Protein AF-L0GVP3-F1 (afdb_monomer)

Solvent-accessible surface area (backbone atoms only — not comparable to full-atom values): 9070 Å² total; per-residue (Å²): 136,84,84,70,79,44,66,46,99,85,68,45,49,30,42,66,45,98,88,73,50,82,40,80,48,77,78,83,83,58,97,83,59,68,59,69,67,69,62,46,48,62,56,56,53,33,47,56,70,28,40,79,87,45,72,85,40,67,39,26,51,50,34,49,54,39,18,51,50,22,22,52,56,45,51,50,78,73,44,101,62,60,69,67,61,52,52,51,50,50,37,52,52,38,36,80,71,74,43,51,51,69,57,55,52,50,52,61,72,43,36,80,59,42,60,68,36,69,55,52,32,50,38,22,50,51,19,28,53,48,47,54,51,34,74,74,64,65,58,85,58,50,27,60,55,45,40,72,42,30,66,54,38,22,53,52,70,73,109

pLDDT: mean 75.61, std 15.95, range [37.56, 94.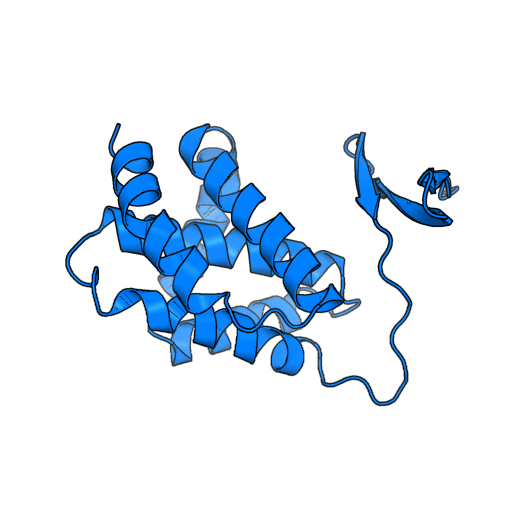56]

Foldseek 3Di:
DDFDWDADPVGFTWGQDPVGDTDGAADDDDPPDPDLLVVCLVLLVLLLLLCPVVVPQPQLVVLSLLLQLLLLVLSVVNDPDDPVVSLVSSLVSVVVSPCHSVNNVVCVVCVVVLCVQPLSVVSSVNSNVVNVVCVVPVDPCSNVVSNVCSVVSSVSVVD

Sequence (159 aa):
MTEIWQQSPDGRPLVIDPEGGYHAAFLPRTADAPRPLAAFEPFVTACLAALPEHQREPGARLGLELFLLGAARRFRHAEPLADEELLAGLADLFERHGIARGRLLDLLGELPALERAQATRQVLDEGAATVEEWLASHNQNLTVRVRERLPDWARDLEA

Mean predicted aligned error: 10.78 Å

Organism: NCBI:txid765912

Radius of gyration: 16.05 Å; Cα contacts (8 Å, |Δi|>4): 154; chains: 1; bounding box: 46×31×44 Å

Nearest PDB structures (foldseek):
  1t6q-assembly1_B-2  TM=3.317E-01  e=3.241E+00  Streptomyces coelicolor
  3g50-assembly1_B-2  TM=3.291E-01  e=4.918E+00  Streptomyces coelicolor
  7uni-assembly2_D  TM=3.003E-01  e=9.193E+00  synthetic construct

Secondary structure (DSSP, 8-state):
-----EEPTTS-EEEE-TTS-EEEPPPPPPTTSPPHHHHHHHHHHHHHTTGGGGTT-HHHHHHHHHHHHHHHHHHHHHS---HHHHHHHHHHHHHHTT--HHHHHHHHHHHHHHTTSHHHHHHHHHHHHHHHHHHHH--TTHHHHHHHHHHHHHHHHH-

Structure (mmCIF, N/CA/C/O backbone):
data_AF-L0GVP3-F1
#
_entry.id   AF-L0GVP3-F1
#
loop_
_atom_site.group_PDB
_atom_site.id
_atom_site.type_symbol
_atom_site.label_atom_id
_atom_site.label_alt_id
_atom_site.label_comp_id
_atom_site.label_asym_id
_atom_site.label_entity_id
_atom_site.label_seq_id
_atom_site.pdbx_PDB_ins_code
_atom_site.Cartn_x
_atom_site.Cartn_y
_atom_site.Cartn_z
_atom_site.occupancy
_atom_site.B_iso_or_equiv
_atom_site.auth_seq_id
_atom_site.auth_comp_id
_atom_site.auth_asym_id
_atom_site.auth_atom_id
_atom_site.pdbx_PDB_model_num
ATOM 1 N N . MET A 1 1 ? 29.384 14.586 -7.854 1.00 40.19 1 MET A N 1
ATOM 2 C CA . MET A 1 1 ? 28.846 13.730 -6.778 1.00 40.19 1 MET A CA 1
ATOM 3 C C . MET A 1 1 ? 29.225 12.309 -7.121 1.00 40.19 1 MET A C 1
ATOM 5 O O . MET A 1 1 ? 28.960 11.897 -8.239 1.00 40.19 1 MET A O 1
ATOM 9 N N . THR A 1 2 ? 29.952 11.637 -6.238 1.00 37.56 2 THR A N 1
ATOM 10 C CA . THR A 1 2 ? 30.570 10.335 -6.509 1.00 37.56 2 THR A CA 1
ATOM 11 C C . THR A 1 2 ? 29.654 9.256 -5.942 1.00 37.56 2 THR A C 1
ATOM 13 O O . THR A 1 2 ? 29.581 9.112 -4.726 1.00 37.56 2 THR A O 1
ATOM 16 N N . GLU A 1 3 ? 28.913 8.551 -6.795 1.00 42.31 3 GLU A N 1
ATOM 17 C CA . GLU A 1 3 ? 28.124 7.383 -6.385 1.00 42.31 3 GLU A CA 1
ATOM 18 C C . GLU A 1 3 ? 29.085 6.267 -5.951 1.00 42.31 3 GLU A C 1
ATOM 20 O O . GLU A 1 3 ? 29.937 5.825 -6.726 1.00 42.31 3 GLU A O 1
ATOM 25 N N . ILE A 1 4 ? 29.005 5.855 -4.684 1.00 46.09 4 ILE A N 1
ATOM 26 C CA . ILE A 1 4 ? 29.818 4.766 -4.139 1.00 46.09 4 ILE A CA 1
ATOM 27 C C . ILE A 1 4 ? 29.061 3.465 -4.395 1.00 46.09 4 ILE A C 1
ATOM 29 O O . ILE A 1 4 ? 28.119 3.130 -3.683 1.00 46.09 4 ILE A O 1
ATOM 33 N N . TRP A 1 5 ? 29.488 2.734 -5.418 1.00 48.88 5 TRP A N 1
ATOM 34 C CA . TRP A 1 5 ? 28.979 1.404 -5.731 1.00 48.88 5 TRP A CA 1
ATOM 35 C C . TRP A 1 5 ? 29.616 0.385 -4.778 1.00 48.88 5 TRP A C 1
ATOM 37 O O . TRP A 1 5 ? 30.815 0.121 -4.867 1.00 48.88 5 TRP A O 1
ATOM 47 N N . GLN A 1 6 ? 28.834 -0.190 -3.863 1.00 57.62 6 GLN A N 1
ATOM 48 C CA . GLN A 1 6 ? 29.236 -1.393 -3.125 1.00 57.62 6 GLN A CA 1
ATOM 49 C C . GLN A 1 6 ? 28.519 -2.610 -3.710 1.00 57.62 6 GLN A C 1
ATOM 51 O O . GLN A 1 6 ? 27.382 -2.505 -4.151 1.00 57.62 6 GLN A O 1
ATOM 56 N N . GLN A 1 7 ? 29.184 -3.762 -3.747 1.00 51.16 7 GLN A N 1
ATOM 57 C CA . GLN A 1 7 ? 28.549 -5.030 -4.107 1.00 51.16 7 GLN A CA 1
ATOM 58 C C . GLN A 1 7 ? 28.171 -5.780 -2.829 1.00 51.16 7 GLN A C 1
ATOM 60 O O . GLN A 1 7 ? 28.976 -5.867 -1.899 1.00 51.16 7 GLN A O 1
ATOM 65 N N . SER A 1 8 ? 26.957 -6.320 -2.777 1.00 51.94 8 SER A N 1
ATOM 66 C CA . SER A 1 8 ? 26.547 -7.263 -1.737 1.00 51.94 8 SER A CA 1
ATOM 67 C C . SER A 1 8 ? 27.329 -8.588 -1.858 1.00 51.94 8 SER A C 1
ATOM 69 O O . SER A 1 8 ? 27.909 -8.865 -2.912 1.00 51.94 8 SER A O 1
ATOM 71 N N . PRO A 1 9 ? 27.360 -9.446 -0.817 1.00 46.25 9 PRO A N 1
ATOM 72 C CA . PRO A 1 9 ? 28.080 -10.728 -0.855 1.00 46.25 9 PRO A C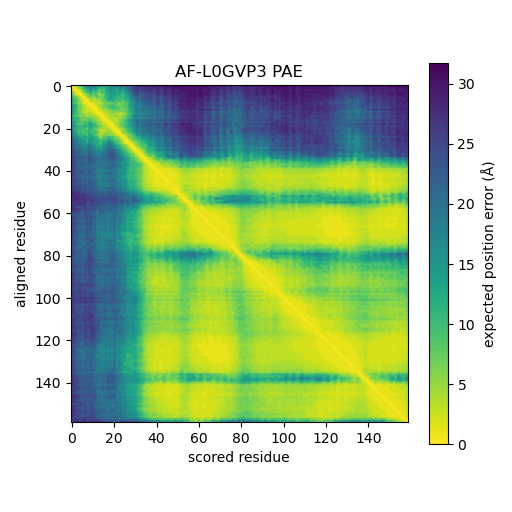A 1
ATOM 73 C C . PRO A 1 9 ? 27.637 -11.684 -1.978 1.00 46.25 9 PRO A C 1
ATOM 75 O O . PRO A 1 9 ? 28.402 -12.553 -2.384 1.00 46.25 9 PRO A O 1
ATOM 78 N N . ASP A 1 10 ? 26.416 -11.519 -2.489 1.00 49.00 10 ASP A N 1
ATOM 79 C CA . ASP A 1 10 ? 25.839 -12.238 -3.630 1.00 49.00 10 ASP A CA 1
ATOM 80 C C . ASP A 1 10 ? 26.063 -11.531 -4.985 1.00 49.00 10 ASP A C 1
ATOM 82 O O . ASP A 1 10 ? 25.527 -11.959 -6.006 1.00 49.00 10 ASP A O 1
ATOM 86 N N . GLY A 1 11 ? 26.877 -10.469 -5.022 1.00 49.94 11 GLY A N 1
ATOM 87 C CA . GLY A 1 11 ? 27.326 -9.799 -6.246 1.00 49.94 11 GLY A CA 1
ATOM 88 C C . GLY A 1 11 ? 26.353 -8.770 -6.825 1.00 49.94 11 GLY A C 1
ATOM 89 O O . GLY A 1 11 ? 26.571 -8.295 -7.941 1.00 49.94 11 GLY A O 1
ATOM 90 N N . ARG A 1 12 ? 25.289 -8.401 -6.102 1.00 52.94 12 ARG A N 1
ATOM 91 C CA . ARG A 1 12 ? 24.339 -7.377 -6.558 1.00 52.94 12 ARG A CA 1
ATOM 92 C C . ARG A 1 12 ? 24.895 -5.983 -6.264 1.00 52.94 12 ARG A C 1
ATOM 94 O O . ARG A 1 12 ? 25.474 -5.775 -5.196 1.00 52.94 12 ARG A O 1
ATOM 101 N N . PRO A 1 13 ? 24.742 -5.012 -7.179 1.00 53.28 13 PRO A N 1
ATOM 102 C CA . PRO A 1 13 ? 25.098 -3.639 -6.867 1.00 53.28 13 PRO A CA 1
ATOM 103 C C . PRO A 1 13 ? 24.176 -3.126 -5.752 1.00 53.28 13 PRO A C 1
AT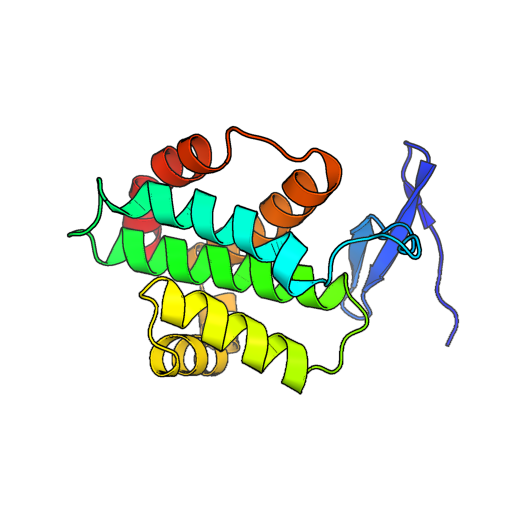OM 105 O O . PRO A 1 13 ? 22.994 -3.454 -5.732 1.00 53.28 13 PRO A O 1
ATOM 108 N N . LEU A 1 14 ? 24.714 -2.357 -4.812 1.00 55.62 14 LEU A N 1
ATOM 109 C CA . LEU A 1 14 ? 23.986 -1.665 -3.752 1.00 55.62 14 LEU A CA 1
ATOM 110 C C . LEU A 1 14 ? 24.025 -0.163 -4.040 1.00 55.62 14 LEU A C 1
ATOM 112 O O . LEU A 1 14 ? 25.089 0.391 -4.325 1.00 55.62 14 LEU A O 1
ATOM 116 N N . VAL A 1 15 ? 22.869 0.485 -3.939 1.00 56.75 15 VAL A N 1
ATOM 117 C CA . VAL A 1 15 ? 22.740 1.941 -3.914 1.00 56.75 15 VAL A CA 1
ATOM 118 C C . VAL A 1 15 ? 22.725 2.382 -2.459 1.00 56.75 15 VAL A C 1
ATOM 120 O O . VAL A 1 15 ? 21.976 1.841 -1.642 1.00 56.75 15 VAL A O 1
ATOM 123 N N . ILE A 1 16 ? 23.565 3.365 -2.154 1.00 55.81 16 ILE A N 1
ATOM 124 C CA . ILE A 1 16 ? 23.583 4.038 -0.859 1.00 55.81 16 ILE A CA 1
ATOM 125 C C . ILE A 1 16 ? 22.744 5.304 -1.008 1.00 55.81 16 ILE A C 1
ATOM 127 O O . ILE A 1 16 ? 23.093 6.190 -1.793 1.00 55.81 16 ILE A O 1
ATOM 131 N N . ASP A 1 17 ? 21.633 5.366 -0.282 1.00 51.59 17 ASP A N 1
ATOM 132 C CA . ASP A 1 17 ? 20.800 6.564 -0.215 1.00 51.59 17 ASP A CA 1
ATOM 133 C C . ASP A 1 17 ? 21.567 7.688 0.522 1.00 51.59 17 ASP A C 1
ATOM 135 O O . ASP A 1 17 ? 22.301 7.392 1.475 1.00 51.59 17 ASP A O 1
ATOM 139 N N . PRO A 1 18 ? 21.434 8.971 0.132 1.00 44.44 18 PRO A N 1
ATOM 140 C CA . PRO A 1 18 ? 21.936 10.103 0.917 1.00 44.44 18 PRO A CA 1
ATOM 141 C C . PRO A 1 18 ? 21.516 10.111 2.402 1.00 44.44 18 PRO A C 1
ATOM 143 O O . PRO A 1 18 ? 22.222 10.715 3.210 1.00 44.44 18 PRO A O 1
ATOM 146 N N . GLU A 1 19 ? 20.438 9.423 2.788 1.00 53.81 19 GLU A N 1
ATOM 147 C CA . GLU A 1 19 ? 20.002 9.254 4.185 1.00 53.81 19 GLU A CA 1
ATOM 148 C C . GLU A 1 19 ? 20.653 8.057 4.916 1.00 53.81 19 GLU A C 1
ATOM 150 O O . GLU A 1 19 ? 20.352 7.790 6.080 1.00 53.81 19 GLU A O 1
ATOM 155 N N . GLY A 1 20 ? 21.590 7.345 4.276 1.00 47.50 20 GLY A N 1
ATOM 156 C CA . GLY A 1 20 ? 22.371 6.261 4.889 1.00 47.50 20 GLY A CA 1
ATOM 157 C C . GLY A 1 20 ? 21.721 4.874 4.830 1.00 47.50 20 GLY A C 1
ATOM 158 O O . GLY A 1 20 ? 22.209 3.943 5.475 1.00 47.50 20 GLY A O 1
ATOM 159 N N . GLY A 1 21 ? 20.640 4.723 4.061 1.00 47.44 21 GLY A N 1
ATOM 160 C CA . GLY A 1 21 ? 20.026 3.431 3.749 1.00 47.44 21 GLY A CA 1
ATOM 161 C C . GLY A 1 21 ? 20.823 2.646 2.702 1.00 47.44 21 GLY A C 1
ATOM 162 O O . GLY A 1 21 ? 21.364 3.224 1.758 1.00 47.44 21 GLY A O 1
ATOM 163 N N . TYR A 1 22 ? 20.888 1.321 2.859 1.00 50.16 22 TYR A N 1
ATOM 164 C CA . TYR A 1 22 ? 21.477 0.406 1.875 1.00 50.16 22 TYR A CA 1
ATOM 165 C C . TYR A 1 22 ? 20.360 -0.320 1.134 1.00 50.16 22 TYR A C 1
ATOM 167 O O . TYR A 1 22 ? 19.549 -1.000 1.764 1.00 50.16 22 TYR A O 1
ATOM 175 N N . HIS A 1 23 ? 20.346 -0.236 -0.195 1.00 54.38 23 HIS A N 1
ATOM 176 C CA . HIS A 1 23 ? 19.337 -0.906 -1.012 1.00 54.38 23 HIS A CA 1
ATOM 177 C C . HIS A 1 23 ? 19.973 -1.634 -2.191 1.00 54.38 23 HIS A C 1
ATOM 179 O O . HIS A 1 23 ? 20.934 -1.143 -2.777 1.00 54.38 23 HIS A O 1
ATOM 185 N N . ALA A 1 24 ? 19.429 -2.790 -2.579 1.00 49.38 24 ALA A N 1
ATOM 186 C CA . ALA A 1 24 ? 19.826 -3.437 -3.827 1.00 49.38 24 ALA A CA 1
ATOM 187 C C . ALA A 1 24 ? 19.529 -2.501 -5.013 1.00 49.38 24 ALA A C 1
ATOM 189 O O . ALA A 1 24 ? 18.438 -1.940 -5.126 1.00 49.38 24 ALA A O 1
ATOM 190 N N . ALA A 1 25 ? 20.520 -2.308 -5.877 1.00 47.56 25 ALA A N 1
ATOM 191 C CA . ALA A 1 25 ? 20.406 -1.528 -7.094 1.00 47.56 25 ALA A CA 1
ATOM 192 C C . ALA A 1 25 ? 19.520 -2.268 -8.095 1.00 47.56 25 ALA A C 1
ATOM 194 O O . ALA A 1 25 ? 19.735 -3.449 -8.387 1.00 47.56 25 ALA A O 1
ATOM 195 N N . PHE A 1 26 ? 18.542 -1.555 -8.644 1.00 51.69 26 PHE A N 1
ATOM 196 C CA . PHE A 1 26 ? 17.740 -2.055 -9.749 1.00 51.69 26 PHE A CA 1
ATOM 197 C C . PHE A 1 26 ? 18.621 -2.242 -10.989 1.00 51.69 26 PHE A C 1
ATOM 199 O O . PHE A 1 26 ? 19.442 -1.386 -11.325 1.00 51.69 26 PHE A O 1
ATOM 206 N N . LEU A 1 27 ? 18.453 -3.373 -11.679 1.00 45.81 27 LEU A N 1
ATOM 207 C CA . LEU A 1 27 ? 19.057 -3.565 -12.995 1.00 45.81 27 LEU A CA 1
ATOM 208 C C . LEU A 1 27 ? 18.391 -2.604 -13.998 1.00 45.81 27 LEU A C 1
ATOM 210 O O . LEU A 1 27 ? 17.170 -2.443 -13.956 1.00 45.81 27 LEU A O 1
ATOM 214 N N . PRO A 1 28 ? 19.156 -1.975 -14.908 1.00 44.16 28 PRO A N 1
ATOM 215 C CA . PRO A 1 28 ? 18.599 -1.053 -15.892 1.00 44.1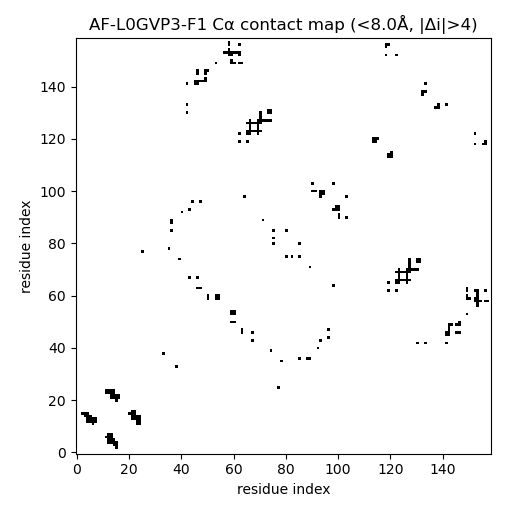6 28 PRO A CA 1
ATOM 216 C C . PRO A 1 28 ? 17.585 -1.751 -16.814 1.00 44.16 28 PRO A C 1
ATOM 218 O O . PRO A 1 28 ? 17.799 -2.884 -17.253 1.00 44.16 28 PRO A O 1
ATOM 221 N N . ARG A 1 29 ? 16.477 -1.056 -17.113 1.00 44.84 29 ARG A N 1
ATOM 222 C CA . ARG A 1 29 ? 15.362 -1.550 -17.941 1.00 44.84 29 ARG A CA 1
ATOM 223 C C . ARG A 1 29 ? 15.812 -1.930 -19.354 1.00 44.84 29 ARG A C 1
ATOM 225 O O . ARG A 1 29 ? 16.524 -1.178 -20.016 1.00 44.84 29 ARG A O 1
ATOM 232 N N . THR A 1 30 ? 15.329 -3.069 -19.846 1.00 44.06 30 THR A N 1
ATOM 233 C CA . THR A 1 30 ? 15.386 -3.420 -21.272 1.00 44.06 30 THR A CA 1
ATOM 234 C C . THR A 1 30 ? 14.295 -2.668 -22.041 1.00 44.06 30 THR A C 1
ATOM 236 O O . THR A 1 30 ? 13.248 -2.335 -21.487 1.00 44.06 30 THR A O 1
ATOM 239 N N . ALA A 1 31 ? 14.530 -2.387 -23.327 1.00 44.31 31 ALA A N 1
ATOM 240 C CA . ALA A 1 31 ? 13.651 -1.555 -24.159 1.00 44.31 31 ALA A CA 1
ATOM 241 C C . ALA A 1 31 ? 12.210 -2.095 -24.319 1.00 44.31 31 ALA A C 1
ATOM 243 O O . ALA A 1 31 ? 11.306 -1.321 -24.620 1.00 44.31 31 ALA A O 1
ATOM 244 N N . ASP A 1 32 ? 11.994 -3.391 -24.062 1.00 44.75 32 ASP A N 1
ATOM 245 C CA . ASP A 1 32 ? 10.690 -4.069 -24.146 1.00 44.75 32 ASP A CA 1
ATOM 246 C C . ASP A 1 32 ? 9.952 -4.176 -22.799 1.00 44.75 32 ASP A C 1
ATOM 248 O O . ASP A 1 32 ? 8.884 -4.785 -22.711 1.00 44.75 32 ASP A O 1
ATOM 252 N N . ALA A 1 33 ? 10.501 -3.611 -21.721 1.00 49.94 33 ALA A N 1
ATOM 253 C CA . ALA A 1 33 ? 9.869 -3.684 -20.412 1.00 49.94 33 ALA A CA 1
ATOM 254 C C . ALA A 1 33 ? 8.553 -2.873 -20.389 1.00 49.94 33 ALA A C 1
ATOM 256 O O . ALA A 1 33 ? 8.548 -1.711 -20.822 1.00 49.94 33 ALA A O 1
ATOM 257 N N . PRO A 1 34 ? 7.446 -3.434 -19.854 1.00 52.31 34 PRO A N 1
ATOM 258 C CA . PRO A 1 34 ? 6.153 -2.753 -19.773 1.00 52.31 34 PRO A CA 1
ATOM 259 C C . PRO A 1 34 ? 6.292 -1.376 -19.122 1.00 52.31 34 PRO A C 1
ATOM 261 O O . PRO A 1 34 ? 7.180 -1.165 -18.296 1.00 52.31 34 PRO A O 1
ATOM 264 N N . ARG A 1 35 ? 5.427 -0.418 -19.502 1.00 59.56 35 ARG A N 1
ATOM 265 C CA . ARG A 1 35 ? 5.411 0.913 -18.867 1.00 59.56 35 ARG A CA 1
ATOM 266 C C . ARG A 1 35 ? 5.383 0.742 -17.340 1.00 59.56 35 ARG A C 1
ATOM 268 O O . ARG A 1 35 ? 4.648 -0.129 -16.882 1.00 59.56 35 ARG A O 1
ATOM 275 N N . PRO A 1 36 ? 6.087 1.577 -16.559 1.00 65.12 36 PRO A N 1
ATOM 276 C CA . PRO A 1 36 ? 6.269 1.362 -15.118 1.00 65.12 36 PRO A CA 1
ATOM 277 C C . PRO A 1 36 ? 4.959 1.089 -14.379 1.00 65.12 36 PRO A C 1
ATOM 279 O O . PRO A 1 36 ? 4.792 0.077 -13.712 1.00 65.12 36 PRO A O 1
ATOM 282 N N . LEU A 1 37 ? 3.958 1.933 -14.611 1.00 67.00 37 LEU A N 1
ATOM 283 C CA . LEU A 1 37 ? 2.639 1.784 -13.999 1.00 67.00 37 LEU A CA 1
ATOM 284 C C . LEU A 1 37 ? 1.917 0.489 -14.399 1.00 67.00 37 LEU A C 1
ATOM 286 O O . LEU A 1 37 ? 1.239 -0.104 -13.568 1.00 67.00 37 LEU A O 1
ATOM 290 N N . ALA A 1 38 ? 2.096 0.020 -15.636 1.00 69.44 38 ALA A N 1
ATOM 291 C CA . ALA A 1 38 ? 1.533 -1.252 -16.088 1.00 69.44 38 ALA A CA 1
ATOM 292 C C . ALA A 1 38 ? 2.236 -2.455 -15.438 1.00 69.44 38 ALA A C 1
ATOM 294 O O . ALA A 1 38 ? 1.616 -3.498 -15.256 1.00 69.44 38 ALA A O 1
ATOM 295 N N . ALA A 1 39 ? 3.511 -2.311 -15.060 1.00 73.50 39 ALA A N 1
ATOM 296 C CA . ALA A 1 39 ? 4.204 -3.303 -14.248 1.00 73.50 39 ALA A CA 1
ATOM 297 C C . ALA A 1 39 ? 3.713 -3.284 -12.793 1.00 73.50 39 ALA A C 1
ATOM 299 O O . ALA A 1 39 ? 3.700 -4.322 -12.158 1.00 73.50 39 ALA A O 1
ATOM 300 N N . PHE A 1 40 ? 3.267 -2.147 -12.258 1.00 83.00 40 PHE A N 1
ATOM 301 C CA . PHE A 1 40 ? 2.805 -2.049 -10.869 1.00 83.00 40 PHE A CA 1
ATOM 302 C C . PHE A 1 40 ? 1.331 -2.454 -10.666 1.00 83.00 40 PHE A C 1
ATOM 304 O O . PHE A 1 40 ? 0.950 -2.944 -9.606 1.00 83.00 40 PHE A O 1
ATOM 311 N N . GLU A 1 41 ? 0.481 -2.303 -11.680 1.00 85.50 41 GLU A N 1
ATOM 312 C CA . GLU A 1 41 ? -0.956 -2.608 -11.599 1.00 85.50 41 GLU A CA 1
ATOM 313 C C . GLU A 1 41 ? -1.301 -4.048 -11.144 1.00 85.50 41 GLU A C 1
ATOM 315 O O . GLU A 1 41 ? -2.187 -4.195 -10.292 1.00 85.50 41 GLU A O 1
ATOM 320 N N . PRO A 1 42 ? -0.606 -5.115 -11.595 1.00 87.00 42 PRO A N 1
ATOM 321 C CA . PRO A 1 42 ? -0.843 -6.471 -11.096 1.00 87.00 42 PRO A CA 1
ATOM 322 C C . PRO A 1 42 ? -0.564 -6.626 -9.595 1.00 87.00 42 PRO A C 1
ATOM 324 O O . PRO A 1 42 ? -1.293 -7.347 -8.914 1.00 87.00 42 PRO A O 1
ATOM 327 N N . PHE A 1 43 ? 0.450 -5.927 -9.072 1.00 89.38 43 PHE A N 1
ATOM 328 C CA . PHE A 1 43 ? 0.764 -5.903 -7.642 1.00 89.38 43 PHE A CA 1
ATOM 329 C C . PHE A 1 43 ? -0.399 -5.299 -6.851 1.00 89.38 43 PHE A C 1
ATOM 331 O O . PHE A 1 43 ? -0.940 -5.936 -5.948 1.00 89.38 43 PHE A O 1
ATOM 338 N N . VAL A 1 44 ? -0.844 -4.104 -7.250 1.00 89.75 44 VAL A N 1
ATOM 339 C CA . VAL A 1 44 ? -1.956 -3.393 -6.601 1.00 89.75 44 V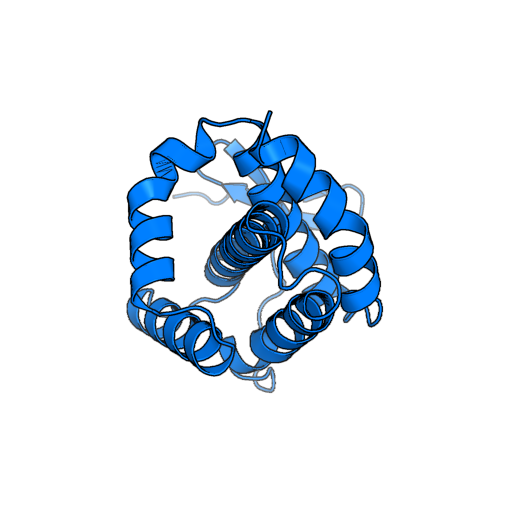AL A CA 1
ATOM 340 C C . VAL A 1 44 ? -3.230 -4.235 -6.634 1.00 89.75 44 VAL A C 1
ATOM 342 O O . VAL A 1 44 ? -3.867 -4.436 -5.600 1.00 89.75 44 VAL A O 1
ATOM 345 N N . THR A 1 45 ? -3.554 -4.811 -7.793 1.00 88.19 45 THR A N 1
ATOM 346 C CA . THR A 1 45 ? -4.719 -5.690 -7.969 1.00 88.19 45 THR A CA 1
ATOM 347 C C . THR A 1 45 ? -4.669 -6.894 -7.025 1.00 88.19 45 THR A C 1
ATOM 349 O O . THR A 1 45 ? -5.659 -7.195 -6.356 1.00 88.19 45 THR A O 1
ATOM 352 N N . ALA A 1 46 ? -3.520 -7.569 -6.929 1.00 88.94 46 ALA A N 1
ATOM 353 C CA . ALA A 1 46 ? -3.347 -8.727 -6.057 1.00 88.94 46 ALA A CA 1
ATOM 354 C C . ALA A 1 46 ? -3.484 -8.368 -4.568 1.00 88.94 46 ALA A C 1
ATOM 356 O O . ALA A 1 46 ? -4.113 -9.120 -3.819 1.00 88.94 46 ALA A O 1
ATOM 357 N N . CYS A 1 47 ? -2.946 -7.225 -4.143 1.00 90.50 47 CYS A N 1
ATOM 358 C CA . CYS A 1 47 ? -3.085 -6.719 -2.778 1.00 90.50 47 CYS A CA 1
ATOM 359 C C . CYS A 1 47 ? -4.547 -6.410 -2.429 1.00 90.50 47 CYS A C 1
ATOM 361 O O . CYS A 1 47 ? -5.036 -6.804 -1.375 1.00 90.50 47 CYS A O 1
ATOM 363 N N . LEU A 1 48 ? -5.283 -5.757 -3.326 1.00 88.31 48 LEU A N 1
ATOM 364 C CA . LEU A 1 48 ? -6.684 -5.390 -3.088 1.00 88.31 48 LEU A CA 1
ATOM 365 C C . LEU A 1 48 ? -7.633 -6.583 -3.114 1.00 88.31 48 LEU A C 1
ATOM 367 O O . LEU A 1 48 ? -8.648 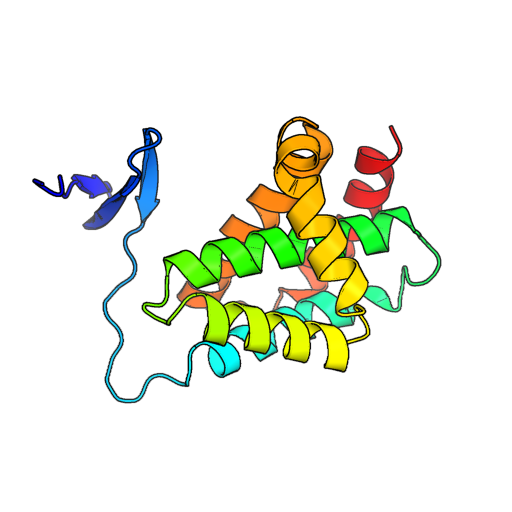-6.572 -2.420 1.00 88.31 48 LEU A O 1
ATOM 371 N N . ALA A 1 49 ? -7.290 -7.641 -3.850 1.00 87.69 49 ALA A N 1
ATOM 372 C CA . ALA A 1 49 ? -8.020 -8.904 -3.812 1.00 87.69 49 ALA A CA 1
ATOM 373 C C . ALA A 1 49 ? -7.997 -9.578 -2.422 1.00 87.69 49 ALA A C 1
ATOM 375 O O . ALA A 1 49 ? -8.773 -10.503 -2.183 1.00 87.69 49 ALA A O 1
ATOM 376 N N . ALA A 1 50 ? -7.145 -9.124 -1.494 1.00 85.44 50 ALA A N 1
ATOM 377 C CA . ALA A 1 50 ? -7.153 -9.568 -0.101 1.00 85.44 50 ALA A CA 1
ATOM 378 C C . ALA A 1 50 ? -8.254 -8.901 0.750 1.00 85.44 50 ALA A C 1
ATOM 380 O O . ALA A 1 50 ? -8.647 -9.447 1.778 1.00 85.44 50 ALA A O 1
ATOM 381 N N . LEU A 1 51 ? -8.770 -7.742 0.328 1.00 79.50 51 LEU A N 1
ATOM 382 C CA . LEU A 1 51 ? -9.660 -6.900 1.132 1.00 79.50 51 LEU A CA 1
ATOM 383 C C . LEU A 1 51 ? -11.105 -7.415 1.332 1.00 79.50 51 LEU A C 1
ATOM 385 O O . LEU A 1 51 ? -11.671 -7.109 2.380 1.00 79.50 51 LEU A O 1
ATOM 389 N N . PRO A 1 52 ? -11.750 -8.158 0.402 1.00 79.12 52 PRO A N 1
ATOM 390 C CA . PRO A 1 52 ? -13.159 -8.549 0.551 1.00 79.12 52 PRO A CA 1
ATOM 391 C C . PRO A 1 52 ? -13.496 -9.283 1.857 1.00 79.12 52 PRO A C 1
ATOM 393 O O . PRO A 1 52 ? -14.603 -9.134 2.368 1.00 79.12 52 PRO A O 1
ATOM 396 N N . GLU A 1 53 ? -12.549 -10.033 2.423 1.00 70.69 53 GLU A N 1
ATOM 397 C CA . GLU A 1 53 ? -12.735 -10.787 3.673 1.00 70.69 53 GLU A CA 1
ATOM 398 C C . GLU A 1 53 ? -12.678 -9.893 4.928 1.00 70.69 53 GLU A C 1
ATOM 400 O O . GLU A 1 53 ? -13.267 -10.237 5.948 1.00 70.69 53 GLU A O 1
ATOM 405 N N . HIS A 1 54 ? -12.075 -8.704 4.818 1.00 69.12 54 HIS A N 1
ATOM 406 C CA . HIS A 1 54 ? -11.879 -7.736 5.908 1.00 69.12 54 HIS A CA 1
ATOM 407 C C . HIS A 1 54 ? -12.504 -6.366 5.607 1.00 69.12 54 HIS A C 1
ATOM 409 O O . HIS A 1 54 ? -12.174 -5.360 6.230 1.00 69.12 54 HIS A O 1
ATOM 415 N N . GLN A 1 55 ? -13.439 -6.295 4.655 1.00 66.81 55 GLN A N 1
ATOM 416 C CA . GLN A 1 55 ? -13.972 -5.031 4.125 1.00 66.81 55 GLN A CA 1
ATOM 417 C C . GLN A 1 55 ? -14.611 -4.120 5.194 1.00 66.81 55 GLN A C 1
ATOM 419 O O . GLN A 1 55 ? -14.760 -2.917 4.979 1.00 66.81 55 GLN A O 1
ATOM 424 N N . ARG A 1 56 ? -15.016 -4.688 6.336 1.00 71.69 56 ARG A N 1
ATOM 425 C CA . ARG A 1 56 ? -15.660 -3.972 7.446 1.00 71.69 56 ARG A CA 1
ATOM 426 C C . ARG A 1 56 ? -14.694 -3.527 8.544 1.00 71.69 56 ARG A C 1
ATOM 428 O O . ARG A 1 56 ? -15.147 -2.863 9.468 1.00 71.69 56 ARG A O 1
ATOM 435 N N . GLU A 1 57 ? -13.415 -3.878 8.453 1.00 82.19 57 GLU A N 1
ATOM 436 C CA . GLU A 1 57 ? -12.391 -3.551 9.446 1.00 82.19 57 GLU A CA 1
ATOM 437 C C . GLU A 1 57 ? -11.621 -2.292 9.002 1.00 82.19 57 GLU A C 1
ATOM 439 O O . GLU A 1 57 ? -10.830 -2.353 8.054 1.00 82.19 57 GLU A O 1
ATOM 444 N N . PRO A 1 58 ? -11.839 -1.128 9.648 1.00 83.75 58 PRO A N 1
ATOM 445 C CA . PRO A 1 58 ? -11.180 0.118 9.258 1.00 83.75 58 PRO A CA 1
ATOM 446 C C . PRO A 1 58 ? -9.654 0.028 9.368 1.00 83.75 58 PRO A C 1
ATOM 448 O O . PRO A 1 58 ? -8.958 0.510 8.474 1.00 83.75 58 PRO A O 1
ATOM 451 N N . GLY A 1 59 ? -9.145 -0.638 10.412 1.00 87.06 59 GLY A N 1
ATOM 452 C CA . GLY A 1 59 ? -7.716 -0.883 10.609 1.00 87.06 59 GLY A CA 1
ATOM 453 C C . GLY A 1 59 ? -7.089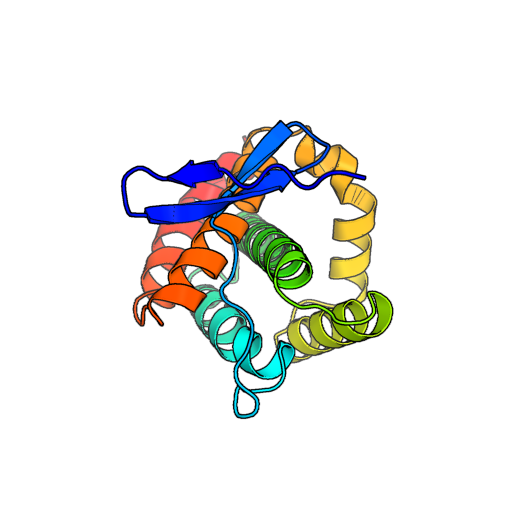 -1.715 9.487 1.00 87.06 59 GLY A C 1
ATOM 454 O O . GLY A 1 59 ? -6.026 -1.358 8.987 1.00 87.06 59 GLY A O 1
ATOM 455 N N . ALA A 1 60 ? -7.774 -2.759 9.004 1.00 88.25 60 ALA A N 1
ATOM 456 C CA . ALA A 1 60 ? -7.288 -3.583 7.893 1.00 88.25 60 ALA A CA 1
ATOM 457 C C . ALA A 1 60 ? -7.181 -2.769 6.594 1.00 88.25 60 ALA A C 1
ATOM 459 O O . ALA A 1 60 ? -6.199 -2.867 5.855 1.00 88.25 60 ALA A O 1
ATOM 460 N N . ARG A 1 61 ? -8.176 -1.912 6.331 1.00 88.31 61 ARG A N 1
ATOM 461 C CA . ARG A 1 61 ? -8.157 -1.015 5.172 1.00 88.31 61 ARG A CA 1
ATOM 462 C C . ARG A 1 61 ? -7.040 0.020 5.268 1.00 88.31 61 ARG A C 1
ATOM 464 O O . ARG A 1 61 ? -6.324 0.205 4.288 1.00 88.31 61 ARG A O 1
ATOM 471 N N . LEU A 1 62 ? -6.869 0.659 6.426 1.00 88.56 62 LEU A N 1
ATOM 472 C CA . LEU A 1 62 ? -5.767 1.594 6.657 1.00 88.56 62 LEU A CA 1
ATOM 473 C C . LEU A 1 62 ? -4.411 0.900 6.483 1.00 88.56 62 LEU A C 1
ATOM 475 O O . LEU A 1 62 ? -3.538 1.438 5.809 1.00 88.56 62 LEU A O 1
ATOM 479 N N . GLY A 1 63 ? -4.255 -0.308 7.029 1.00 92.44 63 GLY A N 1
ATOM 480 C CA . GLY A 1 63 ? -3.057 -1.125 6.856 1.00 92.44 63 GLY A CA 1
ATOM 481 C C . GLY A 1 63 ? -2.743 -1.377 5.384 1.00 92.44 63 GLY A C 1
ATOM 482 O O . GLY A 1 63 ? -1.621 -1.136 4.948 1.00 92.44 63 GLY A O 1
ATOM 483 N N . LEU A 1 64 ? -3.741 -1.761 4.581 1.00 91.56 64 LEU A N 1
ATOM 484 C CA . LEU A 1 64 ? -3.536 -1.941 3.144 1.00 91.56 64 LEU A CA 1
ATOM 485 C C . LEU A 1 64 ? -3.177 -0.631 2.425 1.00 91.56 64 LEU A C 1
ATOM 487 O O . LEU A 1 64 ? -2.306 -0.631 1.558 1.00 91.56 64 LEU A O 1
ATOM 491 N N . GLU A 1 65 ? -3.838 0.478 2.763 1.00 90.50 65 GLU A N 1
ATOM 492 C CA . GLU A 1 65 ? -3.554 1.799 2.185 1.00 90.50 65 GLU A CA 1
ATOM 493 C C . GLU A 1 65 ? -2.103 2.227 2.472 1.00 90.50 65 GLU A C 1
ATOM 495 O O . GLU A 1 65 ? -1.396 2.658 1.560 1.00 90.50 65 GLU A O 1
ATOM 500 N N . LEU A 1 66 ? -1.631 2.038 3.708 1.00 92.06 66 LEU A N 1
ATOM 501 C CA . LEU A 1 66 ? -0.244 2.293 4.104 1.00 92.06 66 LEU A CA 1
ATOM 502 C C . LEU A 1 66 ? 0.725 1.348 3.387 1.00 92.06 66 LEU A C 1
ATOM 504 O O . LEU A 1 66 ? 1.720 1.797 2.825 1.00 92.06 66 LEU A O 1
ATOM 508 N N . PHE A 1 67 ? 0.418 0.056 3.327 1.00 94.00 67 PHE A N 1
ATOM 509 C CA . PHE A 1 67 ? 1.242 -0.930 2.631 1.00 94.00 67 PHE A CA 1
ATOM 510 C C . PHE A 1 67 ? 1.427 -0.561 1.150 1.00 94.00 67 PHE A C 1
ATOM 512 O O . PHE A 1 67 ? 2.546 -0.518 0.633 1.00 94.00 67 PHE A O 1
ATOM 519 N N . LEU A 1 68 ? 0.332 -0.225 0.464 1.00 91.62 68 LEU A N 1
ATOM 520 C CA . LEU A 1 68 ? 0.354 0.201 -0.934 1.00 91.62 68 LEU A CA 1
ATOM 521 C C . LEU A 1 68 ? 1.086 1.534 -1.122 1.00 91.62 68 LEU A C 1
ATOM 523 O O . LEU A 1 68 ? 1.774 1.704 -2.128 1.00 91.62 68 LEU A O 1
ATOM 527 N N . LEU A 1 69 ? 0.992 2.460 -0.164 1.00 89.12 69 LEU A N 1
ATOM 528 C CA . LEU A 1 69 ? 1.747 3.714 -0.180 1.00 89.12 69 LEU A CA 1
ATOM 529 C C . LEU A 1 69 ? 3.259 3.472 -0.061 1.00 89.12 69 LEU A C 1
ATOM 531 O O . LEU A 1 69 ? 4.035 4.066 -0.812 1.00 89.12 69 LEU A O 1
ATOM 535 N N . GLY A 1 70 ? 3.681 2.578 0.834 1.00 90.12 70 GLY A N 1
ATOM 536 C CA . GLY A 1 70 ? 5.078 2.158 0.964 1.00 90.12 70 GLY A CA 1
ATOM 537 C C . GLY A 1 70 ? 5.611 1.528 -0.324 1.00 90.12 70 GLY A C 1
ATOM 538 O O . GLY A 1 70 ? 6.647 1.946 -0.848 1.00 90.12 70 GLY A O 1
ATOM 539 N N . ALA A 1 71 ? 4.843 0.600 -0.903 1.00 90.75 71 ALA A N 1
ATOM 540 C CA . ALA A 1 71 ? 5.152 -0.020 -2.189 1.00 90.75 71 ALA A CA 1
ATOM 541 C C . ALA A 1 71 ? 5.270 1.015 -3.320 1.00 90.75 71 ALA A C 1
ATOM 543 O O . ALA A 1 71 ? 6.249 1.023 -4.063 1.00 90.75 71 ALA A O 1
ATOM 544 N N . ALA A 1 72 ? 4.311 1.934 -3.427 1.00 86.69 72 ALA A N 1
ATOM 545 C CA . ALA A 1 72 ? 4.285 2.965 -4.457 1.00 86.69 72 ALA A CA 1
ATOM 546 C C . ALA A 1 72 ? 5.480 3.929 -4.359 1.00 86.69 72 ALA A C 1
ATOM 548 O O . ALA A 1 72 ? 6.101 4.263 -5.372 1.00 86.69 72 ALA A O 1
ATOM 549 N N . ARG A 1 73 ? 5.854 4.338 -3.139 1.00 84.00 73 ARG A N 1
ATOM 550 C CA . ARG A 1 73 ? 7.057 5.151 -2.904 1.00 84.00 73 ARG A CA 1
ATOM 551 C C . ARG A 1 73 ? 8.307 4.415 -3.346 1.00 84.00 73 ARG A C 1
ATOM 553 O O . ARG A 1 73 ? 9.151 5.008 -4.014 1.00 84.00 73 ARG A O 1
ATOM 560 N N . ARG A 1 74 ? 8.426 3.131 -3.008 1.00 85.31 74 ARG A N 1
ATOM 561 C CA . ARG A 1 74 ? 9.603 2.358 -3.398 1.00 85.31 74 ARG A CA 1
ATOM 562 C C . ARG A 1 74 ? 9.671 2.136 -4.905 1.00 85.31 74 ARG A C 1
ATOM 564 O O . ARG A 1 74 ? 10.738 2.301 -5.489 1.00 85.31 74 ARG A O 1
ATOM 571 N N . PHE A 1 75 ? 8.528 1.868 -5.529 1.00 81.81 75 PHE A N 1
ATOM 572 C CA . PHE A 1 75 ? 8.386 1.755 -6.976 1.00 81.81 75 PHE A CA 1
ATOM 573 C C . PHE A 1 75 ? 8.827 3.035 -7.703 1.00 81.81 75 PHE A C 1
ATOM 575 O O . PHE A 1 75 ? 9.541 2.962 -8.699 1.00 81.81 75 PHE A O 1
ATOM 582 N N . ARG A 1 76 ? 8.501 4.218 -7.161 1.00 75.94 76 ARG A N 1
ATOM 583 C CA . ARG A 1 76 ? 8.986 5.506 -7.688 1.00 75.94 76 ARG A CA 1
ATOM 584 C C . ARG A 1 76 ? 10.501 5.601 -7.735 1.00 75.94 76 ARG A C 1
ATOM 586 O O . ARG A 1 76 ? 11.047 6.059 -8.726 1.00 75.94 76 ARG A O 1
ATOM 593 N N . HIS A 1 77 ? 11.182 5.179 -6.676 1.00 72.25 77 HIS A N 1
ATOM 594 C CA . HIS A 1 77 ? 12.644 5.232 -6.639 1.00 72.25 77 HIS A CA 1
ATOM 595 C C . HIS A 1 77 ? 13.300 4.252 -7.624 1.00 72.25 77 HIS A C 1
ATOM 597 O O . HIS A 1 77 ? 14.470 4.423 -7.956 1.00 72.25 77 HIS A O 1
ATOM 603 N N . ALA A 1 78 ? 12.565 3.238 -8.086 1.00 67.12 78 ALA A N 1
ATOM 604 C CA . ALA A 1 78 ? 13.048 2.248 -9.040 1.00 67.12 78 ALA A CA 1
ATOM 605 C C . ALA A 1 78 ? 12.926 2.695 -10.508 1.00 67.12 78 ALA A C 1
ATOM 607 O O . ALA A 1 78 ? 13.643 2.178 -11.362 1.00 67.12 78 ALA A O 1
ATOM 608 N N . GLU A 1 79 ? 12.027 3.635 -10.816 1.00 66.50 79 GLU A N 1
ATOM 609 C CA . GLU A 1 79 ? 11.653 3.978 -12.191 1.00 66.50 79 GLU A CA 1
ATOM 610 C C . GLU A 1 79 ? 11.925 5.461 -12.490 1.00 66.50 79 GLU A C 1
ATOM 612 O O . GLU A 1 79 ? 11.397 6.331 -11.799 1.00 66.50 79 GLU A O 1
ATOM 617 N N . PRO A 1 80 ? 12.708 5.789 -13.536 1.00 62.62 80 PRO A N 1
ATOM 618 C CA . PRO A 1 80 ? 13.082 7.161 -13.875 1.00 62.62 80 PRO A CA 1
ATOM 619 C C . PRO A 1 80 ? 11.943 7.879 -14.622 1.00 62.62 80 PRO A C 1
ATOM 621 O O . PRO A 1 80 ? 12.071 8.240 -15.792 1.00 62.62 80 PRO A O 1
ATOM 624 N N . LEU A 1 81 ? 10.797 8.038 -13.964 1.00 62.34 81 LEU A N 1
ATOM 625 C CA . LEU A 1 81 ? 9.664 8.832 -14.442 1.00 62.34 81 LEU A CA 1
ATOM 626 C C . LEU A 1 81 ? 9.670 10.222 -13.804 1.00 62.34 81 LEU A C 1
ATOM 628 O O . LEU A 1 81 ? 10.197 10.414 -12.711 1.00 62.34 81 LEU A O 1
ATOM 632 N N . ALA A 1 82 ? 9.040 11.189 -14.477 1.00 65.06 82 ALA A N 1
ATOM 633 C CA . ALA A 1 82 ? 8.741 12.471 -13.854 1.00 65.06 82 ALA A CA 1
ATOM 634 C C . ALA A 1 82 ? 7.781 12.256 -12.670 1.00 65.06 82 ALA A C 1
ATOM 636 O O . ALA A 1 82 ? 6.776 11.551 -12.803 1.00 65.06 82 ALA A O 1
ATOM 637 N N . ASP A 1 83 ? 8.080 12.880 -11.527 1.00 66.25 83 ASP A N 1
ATOM 638 C CA . ASP A 1 83 ? 7.341 12.691 -10.270 1.00 66.25 83 ASP A CA 1
ATOM 639 C C . ASP A 1 83 ? 5.826 12.899 -10.428 1.00 66.25 83 ASP A C 1
ATOM 641 O O . ASP A 1 83 ? 5.028 12.141 -9.875 1.00 66.25 83 ASP A O 1
ATOM 645 N N . GLU A 1 84 ? 5.420 13.893 -11.221 1.00 69.12 84 GLU A N 1
ATOM 646 C CA . GLU A 1 84 ? 4.011 14.218 -11.461 1.00 69.12 84 GLU A CA 1
ATOM 647 C C . GLU A 1 84 ? 3.274 13.133 -12.259 1.00 69.12 84 GLU A C 1
ATOM 649 O O . GLU A 1 84 ? 2.130 12.809 -11.939 1.00 69.12 84 GLU A O 1
ATOM 654 N N . GLU A 1 85 ? 3.920 12.533 -13.263 1.00 70.38 85 GLU A N 1
ATOM 655 C CA . GLU A 1 85 ? 3.312 11.484 -14.093 1.00 70.38 85 GLU A CA 1
ATOM 656 C C . GLU A 1 85 ? 3.104 10.196 -13.300 1.00 70.38 85 GLU A C 1
ATOM 658 O O . GLU A 1 85 ? 2.065 9.541 -13.420 1.00 70.38 85 GLU A O 1
ATOM 663 N N . LEU A 1 86 ? 4.077 9.838 -12.460 1.00 69.56 86 LEU A N 1
ATOM 664 C CA . LEU A 1 86 ? 3.959 8.659 -11.619 1.00 69.56 86 LEU A CA 1
ATOM 665 C C . LEU A 1 86 ? 2.914 8.864 -10.519 1.00 69.56 86 LEU A C 1
ATOM 667 O O . LEU A 1 86 ? 2.092 7.977 -10.305 1.00 69.56 86 LEU A O 1
ATOM 671 N N . LEU A 1 87 ? 2.909 10.019 -9.845 1.00 72.00 87 LEU A N 1
ATOM 672 C CA . LEU A 1 87 ? 1.906 10.331 -8.824 1.00 72.00 87 LEU A CA 1
ATOM 673 C C . LEU A 1 87 ? 0.492 10.354 -9.407 1.00 72.00 87 LEU A C 1
ATOM 675 O O . LEU A 1 87 ? -0.413 9.776 -8.808 1.00 72.00 87 LEU A O 1
ATOM 679 N N . ALA A 1 88 ? 0.299 10.968 -10.578 1.00 76.75 88 ALA A N 1
ATOM 680 C CA . ALA A 1 88 ? -0.983 10.945 -11.276 1.00 76.75 88 ALA A CA 1
ATOM 681 C C . ALA A 1 88 ? -1.394 9.510 -11.634 1.00 76.75 88 ALA A C 1
ATOM 683 O O . ALA A 1 88 ? -2.519 9.108 -11.356 1.00 76.75 88 ALA A O 1
ATOM 684 N N . GLY A 1 89 ? -0.469 8.710 -12.166 1.00 78.50 89 GLY A N 1
ATOM 685 C CA . GLY A 1 89 ? -0.740 7.319 -12.515 1.00 78.50 89 GLY A CA 1
ATOM 686 C C . GLY A 1 89 ? -1.061 6.427 -11.314 1.00 78.50 89 GLY A C 1
ATOM 687 O O . GLY A 1 89 ? -1.947 5.581 -11.409 1.00 78.50 89 GLY A O 1
ATOM 688 N N . LEU A 1 90 ? -0.378 6.617 -10.183 1.00 75.69 90 LEU A N 1
ATOM 689 C CA . LEU A 1 90 ? -0.647 5.907 -8.930 1.00 75.69 90 LEU A CA 1
ATOM 690 C C . LEU A 1 90 ? -1.993 6.318 -8.334 1.00 75.69 90 LEU A C 1
ATOM 692 O O . LEU A 1 90 ? -2.748 5.455 -7.893 1.00 75.69 90 LEU A O 1
ATOM 696 N N . ALA A 1 91 ? -2.306 7.615 -8.354 1.00 80.31 91 ALA A N 1
ATOM 697 C CA . ALA A 1 91 ? -3.591 8.134 -7.903 1.00 80.31 91 ALA A CA 1
ATOM 698 C C . ALA A 1 91 ? -4.745 7.565 -8.734 1.00 80.31 91 ALA A C 1
ATOM 700 O O . ALA A 1 91 ? -5.699 7.043 -8.164 1.00 80.31 91 ALA A O 1
ATOM 701 N N . ASP A 1 92 ? -4.623 7.595 -10.062 1.00 83.56 92 ASP A N 1
ATOM 702 C CA . ASP A 1 92 ? -5.627 7.039 -10.967 1.00 83.56 92 ASP A CA 1
ATOM 703 C C . ASP A 1 92 ? -5.760 5.520 -10.784 1.00 83.56 92 ASP A C 1
ATOM 705 O O . ASP A 1 92 ? -6.869 4.988 -10.774 1.00 83.56 92 ASP A O 1
ATOM 709 N N . LEU A 1 93 ? -4.643 4.804 -10.614 1.00 82.31 93 LEU A N 1
ATOM 710 C CA . LEU A 1 93 ? -4.643 3.365 -10.349 1.00 82.31 93 LEU A CA 1
ATOM 711 C C . LEU A 1 93 ? -5.389 3.050 -9.047 1.00 82.31 93 LEU A C 1
ATOM 713 O O . LEU A 1 93 ? -6.295 2.223 -9.041 1.00 82.31 93 LEU A O 1
ATOM 717 N N . PHE A 1 94 ? -5.055 3.731 -7.956 1.00 81.19 94 PHE A N 1
ATOM 718 C CA . PHE A 1 94 ? -5.696 3.533 -6.655 1.00 81.19 94 PHE A CA 1
ATOM 719 C C . PHE A 1 94 ? -7.187 3.890 -6.696 1.00 81.19 94 PHE A C 1
ATOM 721 O O . PHE A 1 94 ? -8.007 3.160 -6.135 1.00 81.19 94 PHE A O 1
ATOM 728 N N . GLU A 1 95 ? -7.556 4.936 -7.437 1.00 84.75 95 GLU A N 1
ATOM 729 C CA . GLU A 1 95 ? -8.944 5.353 -7.630 1.00 84.75 95 GLU A CA 1
ATOM 730 C C . GLU A 1 95 ? -9.770 4.314 -8.395 1.00 84.75 95 GLU A C 1
ATOM 732 O O . GLU A 1 95 ? -10.851 3.941 -7.928 1.00 84.75 95 GLU A O 1
ATOM 737 N N . ARG A 1 96 ? -9.243 3.746 -9.495 1.00 83.06 96 ARG A N 1
ATOM 738 C CA . ARG A 1 96 ? -9.883 2.618 -10.216 1.00 83.06 96 ARG A CA 1
ATOM 739 C C . ARG A 1 96 ? -10.166 1.422 -9.311 1.00 83.06 96 ARG A C 1
ATOM 741 O O . ARG A 1 96 ? -11.060 0.622 -9.576 1.00 83.06 96 ARG A O 1
ATOM 748 N N . HIS A 1 97 ? -9.392 1.318 -8.247 1.00 77.38 97 HIS A N 1
ATOM 749 C CA . HIS A 1 97 ? -9.398 0.229 -7.301 1.00 77.38 97 HIS A CA 1
ATOM 750 C C . HIS A 1 97 ? -10.101 0.560 -5.969 1.00 77.38 97 HIS A C 1
ATOM 752 O O . HIS A 1 97 ? -10.087 -0.251 -5.042 1.00 77.38 97 HIS A O 1
ATOM 758 N N . GLY A 1 98 ? -10.771 1.714 -5.878 1.00 78.00 98 GLY A N 1
ATOM 759 C CA . GLY A 1 98 ? -11.640 2.071 -4.753 1.00 78.00 98 GLY A CA 1
ATOM 760 C C . GLY A 1 98 ? -10.956 2.802 -3.592 1.00 78.00 98 GLY A C 1
ATOM 761 O O . GLY A 1 98 ? -11.597 3.021 -2.557 1.00 78.00 98 GLY A O 1
ATOM 762 N N . ILE A 1 99 ? -9.693 3.208 -3.744 1.00 81.75 99 ILE A N 1
ATOM 763 C CA . ILE A 1 99 ? -9.013 4.147 -2.843 1.00 81.75 99 ILE A CA 1
ATOM 764 C C . ILE A 1 99 ? -9.158 5.544 -3.446 1.00 81.75 99 ILE A C 1
ATOM 766 O O . ILE A 1 99 ? -8.584 5.845 -4.487 1.00 81.75 99 ILE A O 1
ATOM 770 N N . ALA A 1 100 ? -9.943 6.407 -2.802 1.00 84.19 100 ALA A N 1
ATOM 771 C CA . ALA A 1 100 ? -10.207 7.743 -3.327 1.00 84.19 100 ALA A CA 1
ATOM 772 C C . ALA A 1 100 ? -8.911 8.554 -3.484 1.00 84.19 100 ALA A C 1
ATOM 774 O O . ALA A 1 100 ? -8.078 8.592 -2.579 1.00 84.19 100 ALA A O 1
ATOM 775 N N . ARG A 1 101 ? -8.778 9.292 -4.588 1.00 82.06 101 ARG A N 1
ATOM 776 C CA . ARG A 1 101 ? -7.619 10.162 -4.831 1.00 82.06 101 ARG A CA 1
ATOM 777 C C . ARG A 1 101 ? -7.355 11.147 -3.689 1.00 82.06 101 ARG A C 1
ATOM 779 O O . ARG A 1 101 ? -6.208 11.323 -3.294 1.00 82.06 101 ARG A O 1
ATOM 786 N N . GLY A 1 102 ? -8.411 11.745 -3.128 1.00 80.56 102 GLY A N 1
ATOM 787 C CA . GLY A 1 102 ? -8.301 12.626 -1.959 1.00 80.56 102 GLY A CA 1
ATOM 788 C C . GLY A 1 102 ? -7.659 11.928 -0.758 1.00 80.56 102 GLY A C 1
ATOM 789 O O . GLY A 1 102 ? -6.744 12.471 -0.158 1.00 80.56 102 GLY A O 1
ATOM 790 N N . ARG A 1 103 ? -8.028 10.665 -0.509 1.00 83.38 103 ARG A N 1
ATOM 791 C CA . ARG A 1 103 ? -7.468 9.853 0.577 1.00 83.38 103 ARG A CA 1
ATOM 792 C C . ARG A 1 103 ? -5.968 9.610 0.412 1.00 83.38 103 ARG A C 1
ATOM 794 O O . ARG A 1 103 ? -5.234 9.667 1.391 1.00 83.38 103 ARG A O 1
ATOM 801 N N . LEU A 1 104 ? -5.505 9.352 -0.811 1.00 81.06 104 LEU A N 1
ATOM 802 C CA . LEU A 1 104 ? -4.076 9.192 -1.089 1.00 81.06 104 LEU A CA 1
ATOM 803 C C . LEU A 1 104 ? -3.300 10.492 -0.831 1.00 81.06 104 LEU A C 1
ATOM 805 O O . LEU A 1 104 ? -2.214 10.452 -0.260 1.00 81.06 104 LEU A O 1
ATOM 809 N N . LEU A 1 105 ? -3.857 11.636 -1.237 1.00 81.12 105 LEU A N 1
ATOM 810 C CA . LEU A 1 105 ? -3.249 12.945 -0.984 1.00 81.12 105 LEU A CA 1
ATOM 811 C C . LEU A 1 105 ? -3.199 13.268 0.513 1.00 81.12 105 LEU A C 1
ATOM 813 O O . LEU A 1 105 ? -2.174 13.759 0.980 1.00 81.12 105 LEU A O 1
ATOM 817 N N . ASP A 1 106 ? -4.253 12.936 1.259 1.00 86.25 106 ASP A N 1
ATOM 818 C CA . ASP A 1 106 ? -4.284 13.087 2.715 1.00 86.25 106 ASP A CA 1
ATOM 819 C C . ASP A 1 106 ? -3.172 12.251 3.369 1.00 86.25 106 ASP A C 1
ATOM 821 O O . ASP A 1 106 ? -2.360 12.784 4.122 1.00 86.25 106 ASP A O 1
ATOM 825 N N . LEU A 1 107 ? -3.054 10.967 3.004 1.00 83.50 107 LEU A N 1
ATOM 826 C CA . LEU A 1 107 ? -1.999 10.080 3.513 1.00 83.50 107 LEU A CA 1
ATOM 827 C C . LEU A 1 107 ? -0.589 10.575 3.159 1.00 83.50 107 LEU A C 1
ATOM 829 O O . LEU A 1 107 ? 0.326 10.474 3.975 1.00 83.50 107 LEU A O 1
ATOM 833 N N . LEU A 1 108 ? -0.398 11.132 1.960 1.00 82.25 108 LEU A N 1
ATOM 834 C CA . LEU A 1 108 ? 0.869 11.749 1.557 1.00 82.25 108 LEU A CA 1
ATOM 835 C C . LEU A 1 108 ? 1.184 13.005 2.382 1.00 82.25 108 LEU A C 1
ATOM 837 O O . LEU A 1 108 ? 2.339 13.216 2.747 1.00 82.25 108 LEU A O 1
ATOM 841 N N . GLY A 1 109 ? 0.177 13.822 2.701 1.00 82.56 109 GLY A N 1
ATOM 842 C CA . GLY A 1 109 ? 0.328 14.991 3.571 1.00 82.56 109 GLY A CA 1
ATOM 843 C C . GLY A 1 109 ? 0.630 14.621 5.027 1.00 82.56 109 GLY A C 1
ATOM 844 O O . GLY A 1 109 ? 1.407 15.303 5.695 1.00 82.56 109 GLY A O 1
ATOM 845 N N . GLU A 1 110 ? 0.066 13.514 5.508 1.00 87.88 110 GLU A N 1
ATOM 846 C CA . GLU A 1 110 ? 0.282 12.980 6.857 1.00 87.88 110 GLU A CA 1
ATOM 847 C C . GLU A 1 110 ? 1.576 12.164 6.989 1.00 87.88 110 GLU A C 1
ATOM 849 O O . GLU A 1 110 ? 1.983 11.825 8.102 1.00 87.88 110 GLU A O 1
ATOM 854 N N . LEU A 1 111 ? 2.260 11.879 5.879 1.00 83.50 111 LEU A N 1
ATOM 855 C CA . LEU A 1 111 ? 3.390 10.955 5.821 1.00 83.50 111 LEU A CA 1
ATOM 856 C C . LEU A 1 111 ? 4.485 11.220 6.874 1.00 83.50 111 LEU A C 1
ATOM 858 O O . LEU A 1 111 ? 4.863 10.270 7.560 1.00 83.50 111 LEU A O 1
ATOM 862 N N . PRO A 1 112 ? 4.939 12.468 7.125 1.00 83.62 112 PRO A N 1
ATOM 863 C CA . PRO A 1 112 ? 5.946 12.719 8.159 1.00 83.62 112 PRO A CA 1
ATOM 864 C C . PRO A 1 112 ? 5.469 12.392 9.582 1.00 83.62 112 PRO A C 1
ATOM 866 O O . PRO A 1 112 ? 6.280 12.201 10.488 1.00 83.62 112 PRO A O 1
ATOM 869 N N . ALA A 1 113 ? 4.159 12.413 9.837 1.00 83.88 113 ALA A N 1
ATOM 870 C CA . ALA A 1 113 ? 3.580 11.981 11.107 1.00 83.88 113 ALA A CA 1
ATOM 871 C C . ALA A 1 113 ? 3.431 10.460 11.161 1.00 83.88 113 ALA A C 1
ATOM 873 O O . ALA A 1 113 ? 3.784 9.851 12.170 1.00 83.88 113 ALA A O 1
ATOM 874 N N . LEU A 1 114 ? 2.987 9.860 10.059 1.00 83.62 114 LEU A N 1
ATOM 875 C CA . LEU A 1 114 ? 2.841 8.418 9.893 1.00 83.62 114 LEU A CA 1
ATOM 876 C C . LEU A 1 114 ? 4.184 7.686 10.063 1.00 83.62 114 LEU A C 1
ATOM 878 O O . LEU A 1 114 ? 4.249 6.710 10.799 1.00 83.62 114 LEU A O 1
ATOM 882 N N . GLU A 1 115 ? 5.283 8.193 9.503 1.00 84.62 115 GLU A N 1
ATOM 883 C CA . GLU A 1 115 ? 6.624 7.594 9.645 1.00 84.62 115 GLU A CA 1
ATOM 884 C C . GLU A 1 115 ? 7.192 7.657 11.072 1.00 84.62 115 GLU A C 1
ATOM 886 O O . GLU A 1 115 ? 8.075 6.873 11.431 1.00 84.62 115 GLU A O 1
ATOM 891 N N . ARG A 1 116 ? 6.694 8.578 11.908 1.00 85.94 116 ARG A N 1
ATOM 892 C CA . ARG A 1 116 ? 7.082 8.667 13.325 1.00 85.94 116 ARG A CA 1
ATOM 893 C C . ARG A 1 116 ? 6.380 7.622 14.187 1.00 85.94 116 ARG A C 1
ATOM 895 O O . ARG A 1 116 ? 6.901 7.275 15.245 1.00 85.94 116 ARG A O 1
ATOM 902 N N . ALA A 1 117 ? 5.220 7.128 13.758 1.00 90.00 117 ALA A N 1
ATOM 903 C CA . ALA A 1 117 ? 4.515 6.054 14.439 1.00 90.00 117 ALA A CA 1
ATOM 904 C C . ALA A 1 117 ? 5.126 4.701 14.049 1.00 90.00 117 ALA A C 1
ATOM 906 O O . ALA A 1 117 ? 5.172 4.342 12.873 1.00 90.00 117 ALA A O 1
ATOM 907 N N . GLN A 1 118 ? 5.590 3.936 15.041 1.00 91.38 118 GLN A N 1
ATOM 908 C CA . GLN A 1 118 ? 6.311 2.684 14.799 1.00 91.38 118 GLN A CA 1
ATOM 909 C C . GLN A 1 118 ? 5.481 1.668 13.998 1.00 91.38 118 GLN A C 1
ATOM 911 O O . GLN A 1 118 ? 5.997 1.116 13.029 1.00 91.38 118 GLN A O 1
ATOM 916 N N . ALA A 1 119 ? 4.218 1.445 14.374 1.00 90.56 119 ALA A N 1
ATOM 917 C CA . ALA A 1 119 ? 3.336 0.497 13.689 1.00 90.56 119 ALA A CA 1
ATOM 918 C C . ALA A 1 119 ? 3.135 0.886 12.216 1.00 90.56 119 ALA A C 1
ATOM 920 O O . ALA A 1 119 ? 3.362 0.086 11.314 1.00 90.56 119 ALA A O 1
ATOM 921 N N . THR A 1 120 ? 2.823 2.154 11.956 1.00 91.94 120 THR A N 1
ATOM 922 C CA . THR A 1 120 ? 2.661 2.673 10.595 1.00 91.94 120 THR A CA 1
ATOM 923 C C . THR A 1 120 ? 3.929 2.537 9.759 1.00 91.94 120 THR A C 1
ATOM 925 O O . THR A 1 120 ? 3.868 2.095 8.612 1.00 91.94 120 THR A O 1
ATOM 928 N N . ARG A 1 121 ? 5.089 2.877 10.330 1.00 91.50 121 ARG A N 1
ATOM 929 C CA . ARG A 1 121 ? 6.377 2.723 9.651 1.00 91.50 121 ARG A CA 1
ATOM 930 C C . ARG A 1 121 ? 6.640 1.271 9.256 1.00 91.50 121 ARG A C 1
ATOM 932 O O . ARG A 1 121 ? 7.060 1.028 8.133 1.00 91.50 121 ARG A O 1
ATOM 939 N N . GLN A 1 122 ? 6.352 0.315 10.136 1.00 92.94 122 GLN A N 1
ATOM 940 C CA . GLN A 1 122 ? 6.526 -1.106 9.824 1.00 92.94 122 GLN A CA 1
ATOM 941 C C . GLN A 1 122 ? 5.669 -1.540 8.630 1.00 92.94 122 GLN A C 1
ATOM 943 O O . GLN A 1 122 ? 6.169 -2.243 7.758 1.00 92.94 122 GLN A O 1
ATOM 948 N N . VAL A 1 123 ? 4.417 -1.080 8.546 1.00 94.56 123 VAL A N 1
ATOM 949 C CA . VAL A 1 123 ? 3.532 -1.386 7.409 1.00 94.56 123 VAL A CA 1
ATOM 950 C C . VAL A 1 123 ? 4.041 -0.753 6.105 1.00 94.56 123 VAL A C 1
ATOM 952 O O . VAL A 1 123 ? 4.036 -1.407 5.060 1.00 94.56 123 VAL A O 1
ATOM 955 N N . LEU A 1 124 ? 4.522 0.497 6.157 1.00 90.25 124 LEU A N 1
ATOM 956 C CA . LEU A 1 124 ? 5.144 1.178 5.011 1.00 90.25 124 LEU A CA 1
ATOM 957 C C . LEU A 1 124 ? 6.382 0.413 4.508 1.00 90.25 124 LEU A C 1
ATOM 959 O O . LEU A 1 124 ? 6.510 0.160 3.307 1.00 90.25 124 LEU A O 1
ATOM 963 N N . ASP A 1 125 ? 7.268 0.021 5.424 1.00 90.06 125 ASP A N 1
ATOM 964 C CA . ASP A 1 125 ? 8.506 -0.701 5.118 1.00 90.06 125 ASP A CA 1
ATOM 965 C C . ASP A 1 125 ? 8.211 -2.109 4.563 1.00 90.06 125 ASP A C 1
ATOM 967 O O . ASP A 1 125 ? 8.856 -2.552 3.609 1.00 90.06 125 ASP A O 1
ATOM 971 N N . GLU A 1 126 ? 7.192 -2.799 5.090 1.00 93.12 126 GLU A N 1
ATOM 972 C CA . GLU A 1 126 ? 6.738 -4.106 4.593 1.00 93.12 126 GLU A CA 1
ATOM 973 C C . GLU A 1 126 ? 6.236 -4.011 3.142 1.00 93.12 126 GLU A C 1
ATOM 975 O O . GLU A 1 126 ? 6.584 -4.850 2.304 1.00 93.12 126 GLU A O 1
ATOM 980 N N . GLY A 1 127 ? 5.483 -2.957 2.813 1.00 91.94 127 GLY A N 1
ATOM 981 C CA . GLY A 1 127 ? 5.052 -2.665 1.445 1.00 91.94 127 GLY A CA 1
ATOM 982 C C . GLY A 1 127 ? 6.219 -2.406 0.496 1.00 91.94 127 GLY A C 1
ATOM 983 O O . GLY A 1 127 ? 6.279 -2.984 -0.594 1.00 91.94 127 GLY A O 1
ATOM 984 N N . ALA A 1 128 ? 7.177 -1.584 0.930 1.00 89.56 128 ALA A N 1
ATOM 985 C CA . ALA A 1 128 ? 8.383 -1.272 0.168 1.00 89.56 128 ALA A CA 1
ATOM 986 C C . ALA A 1 128 ? 9.223 -2.526 -0.130 1.00 89.56 128 ALA A C 1
ATOM 988 O O . ALA A 1 128 ? 9.615 -2.742 -1.275 1.00 89.56 128 ALA A O 1
ATOM 989 N N . ALA A 1 129 ? 9.451 -3.387 0.862 1.00 88.31 129 ALA A N 1
ATOM 990 C CA . ALA A 1 129 ? 10.192 -4.633 0.671 1.00 88.31 129 ALA A CA 1
ATOM 991 C C . ALA A 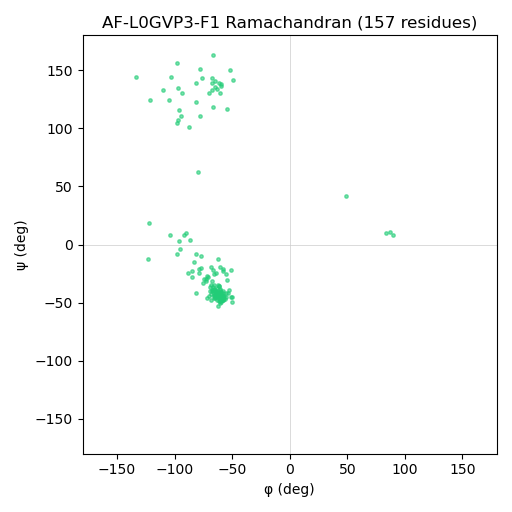1 129 ? 9.437 -5.625 -0.232 1.00 88.31 129 ALA A C 1
ATOM 993 O O . ALA A 1 129 ? 10.028 -6.292 -1.084 1.00 88.31 129 ALA A O 1
ATOM 994 N N . THR A 1 130 ? 8.113 -5.711 -0.083 1.00 90.19 130 THR A N 1
ATOM 995 C CA . THR A 1 130 ? 7.309 -6.681 -0.836 1.00 90.19 130 THR A CA 1
ATOM 996 C C . THR A 1 130 ? 7.237 -6.338 -2.322 1.00 90.19 130 THR A C 1
ATOM 998 O O . THR A 1 130 ? 7.271 -7.248 -3.151 1.00 90.19 130 THR A O 1
ATOM 1001 N N . VAL A 1 131 ? 7.176 -5.052 -2.696 1.00 87.44 131 VAL A N 1
ATOM 1002 C CA . VAL A 1 131 ? 7.209 -4.677 -4.120 1.00 87.44 131 VAL A CA 1
ATOM 1003 C C . VAL A 1 131 ? 8.559 -4.999 -4.760 1.00 87.44 131 VAL A C 1
ATOM 1005 O O . VAL A 1 131 ? 8.586 -5.463 -5.896 1.00 87.44 131 VAL A O 1
ATOM 1008 N N . GLU A 1 132 ? 9.675 -4.843 -4.043 1.00 83.94 132 GLU A N 1
ATOM 1009 C CA . GLU A 1 132 ? 10.995 -5.241 -4.551 1.00 83.94 132 GLU A CA 1
ATOM 1010 C C . GLU A 1 132 ? 11.077 -6.748 -4.802 1.00 83.94 132 GLU A C 1
ATOM 1012 O O . GLU A 1 132 ? 11.511 -7.185 -5.870 1.00 83.94 132 GLU A O 1
ATOM 1017 N N . GLU A 1 133 ? 10.626 -7.548 -3.830 1.00 84.12 133 GLU A N 1
ATOM 1018 C CA . GLU A 1 133 ? 10.581 -9.005 -3.952 1.00 84.12 133 GLU A CA 1
ATOM 1019 C C . GLU A 1 133 ? 9.705 -9.420 -5.138 1.00 84.12 133 GLU A C 1
ATOM 1021 O O . GLU A 1 133 ? 10.074 -10.294 -5.932 1.00 84.12 133 GLU A O 1
ATOM 1026 N N . TRP A 1 134 ? 8.548 -8.775 -5.278 1.00 84.62 134 TRP A N 1
ATOM 1027 C CA . TRP A 1 134 ? 7.605 -9.053 -6.345 1.00 84.62 134 TRP A CA 1
ATOM 1028 C C . TRP A 1 134 ? 8.175 -8.698 -7.720 1.00 84.62 134 TRP A C 1
ATOM 1030 O O . TRP A 1 134 ? 8.087 -9.520 -8.627 1.00 84.62 134 TRP A O 1
ATOM 1040 N N . LEU A 1 135 ? 8.837 -7.551 -7.875 1.00 77.75 135 LEU A N 1
ATOM 1041 C CA . LEU A 1 135 ? 9.502 -7.186 -9.130 1.00 77.75 135 LEU A CA 1
ATOM 1042 C C . LEU A 1 135 ? 10.608 -8.184 -9.507 1.00 77.75 135 LEU A C 1
ATOM 1044 O O . LEU A 1 135 ? 10.791 -8.490 -10.684 1.00 77.75 135 LEU A O 1
ATOM 1048 N N . ALA A 1 136 ? 11.322 -8.728 -8.517 1.00 75.56 136 ALA A N 1
ATOM 1049 C CA . ALA A 1 136 ? 12.392 -9.696 -8.748 1.00 75.56 136 ALA A CA 1
ATOM 1050 C C . ALA A 1 136 ? 11.887 -11.104 -9.108 1.00 75.56 136 ALA A C 1
ATOM 1052 O O . ALA A 1 136 ? 12.552 -11.822 -9.854 1.00 75.56 136 ALA A O 1
ATOM 1053 N N . SER A 1 137 ? 10.741 -11.527 -8.568 1.00 74.56 137 SER A N 1
ATOM 1054 C CA . SER A 1 137 ? 10.305 -12.934 -8.605 1.00 74.56 137 SER A CA 1
ATOM 1055 C C . SER A 1 137 ? 8.936 -13.176 -9.240 1.00 74.56 137 SER A C 1
ATOM 1057 O O . SER A 1 137 ? 8.596 -14.323 -9.521 1.00 74.56 137 SER A O 1
ATOM 1059 N N . HIS A 1 138 ? 8.147 -12.123 -9.465 1.00 69.50 138 HIS A N 1
ATOM 1060 C CA . HIS A 1 138 ? 6.738 -12.188 -9.867 1.00 69.50 138 HIS A CA 1
ATOM 1061 C C . HIS A 1 138 ? 5.926 -13.155 -8.988 1.00 69.50 138 HIS A C 1
ATOM 1063 O O . HIS A 1 138 ? 5.119 -13.948 -9.477 1.00 69.50 138 HIS A O 1
ATOM 1069 N N . ASN A 1 139 ? 6.171 -13.111 -7.673 1.00 72.00 139 ASN A N 1
ATOM 1070 C CA . ASN A 1 139 ? 5.571 -14.014 -6.696 1.00 72.00 139 ASN A CA 1
ATOM 1071 C C . ASN A 1 139 ? 4.030 -14.000 -6.783 1.00 72.00 139 ASN A C 1
ATOM 1073 O O . ASN A 1 139 ? 3.387 -12.986 -6.506 1.00 72.00 139 ASN A O 1
ATOM 1077 N N . GLN A 1 140 ? 3.438 -15.144 -7.138 1.00 73.50 140 GLN A N 1
ATOM 1078 C CA . GLN A 1 140 ? 1.989 -15.295 -7.328 1.00 73.50 140 GLN A CA 1
ATOM 1079 C C . GLN A 1 140 ? 1.203 -15.385 -6.007 1.00 73.50 140 GLN A C 1
ATOM 1081 O O . GLN A 1 140 ? -0.020 -15.282 -6.015 1.00 73.50 140 GLN A O 1
ATOM 1086 N N . ASN A 1 141 ? 1.881 -15.527 -4.863 1.00 84.94 141 ASN A N 1
ATOM 1087 C CA . ASN A 1 141 ? 1.240 -15.691 -3.552 1.00 84.94 141 ASN A CA 1
ATOM 1088 C C . ASN A 1 141 ? 0.960 -14.364 -2.825 1.00 84.94 141 ASN A C 1
ATOM 1090 O O . ASN A 1 141 ? 0.596 -14.372 -1.648 1.00 84.94 141 ASN A O 1
ATOM 1094 N N . LEU A 1 142 ? 1.126 -13.223 -3.500 1.00 88.56 142 LEU A N 1
ATOM 1095 C CA . LEU A 1 142 ? 0.985 -11.892 -2.905 1.00 88.56 142 LEU A CA 1
ATOM 1096 C C . LEU A 1 142 ? -0.379 -11.683 -2.227 1.00 88.56 142 LEU A C 1
ATOM 1098 O O . LEU A 1 142 ? -0.430 -11.225 -1.090 1.00 88.56 142 LEU A O 1
ATOM 1102 N N . THR A 1 143 ? -1.477 -12.087 -2.873 1.00 89.31 143 THR A N 1
ATOM 1103 C CA . THR A 1 143 ? -2.830 -11.954 -2.304 1.00 89.31 143 THR A CA 1
ATOM 1104 C C . THR A 1 143 ? -2.992 -12.709 -0.987 1.00 89.31 143 THR A C 1
ATOM 1106 O O . THR A 1 143 ? -3.610 -12.187 -0.062 1.00 89.31 143 THR A O 1
ATOM 1109 N N . VAL A 1 144 ? -2.442 -13.924 -0.887 1.00 87.69 144 VAL A N 1
ATOM 1110 C CA . VAL A 1 144 ? -2.528 -14.743 0.333 1.00 87.69 144 VAL A CA 1
ATOM 1111 C C . VAL A 1 144 ? -1.716 -14.099 1.452 1.00 87.69 144 VAL A C 1
ATOM 1113 O O . VAL A 1 144 ? -2.246 -13.890 2.537 1.00 87.69 144 VAL A O 1
ATOM 1116 N N . ARG A 1 145 ? -0.474 -13.690 1.163 1.00 89.44 145 ARG A N 1
ATOM 1117 C CA . ARG A 1 145 ? 0.397 -13.024 2.146 1.00 89.44 145 ARG A CA 1
ATOM 1118 C C . ARG A 1 145 ? -0.234 -11.754 2.707 1.00 89.44 145 ARG A C 1
ATOM 1120 O O . ARG A 1 145 ? -0.261 -11.572 3.916 1.00 89.44 145 ARG A O 1
ATOM 1127 N N . VAL A 1 146 ? -0.758 -10.889 1.837 1.00 91.62 146 VAL A N 1
ATOM 1128 C CA . VAL A 1 146 ? -1.406 -9.640 2.264 1.00 91.62 146 VAL A CA 1
ATOM 1129 C C . VAL A 1 146 ? -2.618 -9.950 3.135 1.00 91.62 146 VAL A C 1
ATOM 1131 O O . VAL A 1 146 ? -2.766 -9.363 4.200 1.00 91.62 146 VAL A O 1
ATOM 1134 N N . ARG A 1 147 ? -3.452 -10.913 2.731 1.00 90.38 147 ARG A N 1
ATOM 1135 C CA . ARG A 1 147 ? -4.644 -11.319 3.484 1.00 90.38 147 ARG A CA 1
ATOM 1136 C C . ARG A 1 147 ? -4.322 -11.786 4.897 1.00 90.38 147 ARG A C 1
ATOM 1138 O O . ARG A 1 147 ? -4.999 -11.376 5.828 1.00 90.38 147 ARG A O 1
ATOM 1145 N N . GLU A 1 148 ? -3.288 -12.604 5.058 1.00 91.25 148 GLU A N 1
ATOM 1146 C CA . GLU A 1 148 ? -2.860 -13.097 6.371 1.00 91.25 148 GLU A CA 1
ATOM 1147 C C . GLU A 1 148 ? -2.327 -11.976 7.278 1.00 91.25 148 GLU A C 1
ATOM 1149 O O . GLU A 1 148 ? -2.415 -12.090 8.497 1.00 91.25 148 GLU A O 1
ATOM 1154 N N . ARG A 1 149 ? -1.818 -10.880 6.700 1.00 92.94 149 ARG A N 1
ATOM 1155 C CA . ARG A 1 149 ? -1.267 -9.734 7.441 1.00 92.94 149 ARG A CA 1
ATOM 1156 C C . ARG A 1 149 ? -2.300 -8.673 7.814 1.00 92.94 149 ARG A C 1
ATOM 1158 O O . ARG A 1 149 ? -2.095 -7.973 8.803 1.00 92.94 149 ARG A O 1
ATOM 1165 N N . LEU A 1 150 ? -3.418 -8.576 7.087 1.00 91.44 150 LEU A N 1
ATOM 1166 C CA . LEU A 1 150 ? -4.474 -7.584 7.351 1.00 91.44 150 LEU A CA 1
ATOM 1167 C C . LEU A 1 150 ? -4.941 -7.546 8.825 1.00 91.44 150 LEU A C 1
ATOM 1169 O O . LEU A 1 150 ? -5.018 -6.441 9.367 1.00 91.44 150 LEU A O 1
ATOM 1173 N N . PRO A 1 151 ? -5.202 -8.683 9.510 1.00 90.50 151 PRO A N 1
ATOM 1174 C CA . PRO A 1 151 ? -5.636 -8.666 10.910 1.00 90.50 151 PRO A CA 1
ATOM 1175 C C . PRO A 1 151 ? -4.561 -8.168 11.879 1.00 90.50 151 PRO A C 1
ATOM 1177 O O . PRO A 1 151 ? -4.884 -7.588 12.916 1.00 90.50 151 PRO A O 1
ATOM 1180 N N . ASP A 1 152 ? -3.287 -8.412 11.569 1.0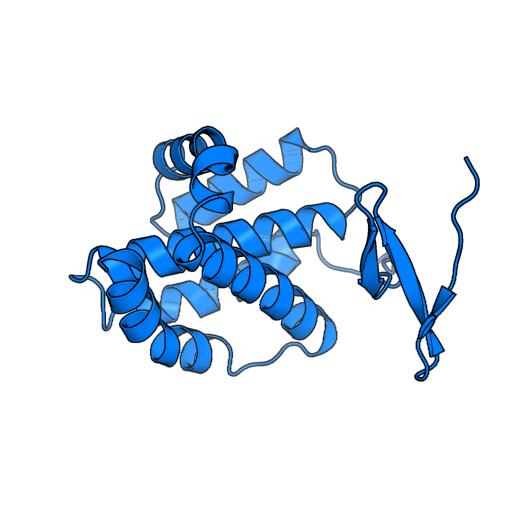0 91.19 152 ASP A N 1
ATOM 1181 C CA . ASP A 1 152 ? -2.175 -7.944 12.395 1.00 91.19 152 ASP A CA 1
ATOM 1182 C C . ASP A 1 152 ? -2.011 -6.435 12.256 1.00 91.19 152 ASP A C 1
ATOM 1184 O O . ASP A 1 152 ? -1.958 -5.739 13.263 1.00 91.19 152 ASP A O 1
ATOM 1188 N N . TRP A 1 153 ? -2.047 -5.911 11.028 1.00 92.81 153 TRP A N 1
ATOM 1189 C CA . TRP A 1 153 ? -2.009 -4.466 10.809 1.00 92.81 153 TRP A CA 1
ATOM 1190 C C . TRP A 1 153 ? -3.189 -3.758 11.474 1.00 92.81 153 TRP A C 1
ATOM 1192 O O . TRP A 1 153 ? -2.999 -2.711 12.083 1.00 92.81 153 TRP A O 1
ATOM 1202 N N . ALA A 1 154 ? -4.394 -4.333 11.403 1.00 90.38 154 ALA A N 1
ATOM 1203 C CA . ALA A 1 154 ? -5.557 -3.776 12.085 1.00 90.38 154 ALA A CA 1
ATOM 1204 C C . ALA A 1 154 ? -5.325 -3.664 13.599 1.00 90.38 154 ALA A C 1
ATOM 1206 O O . ALA A 1 154 ? -5.585 -2.618 14.185 1.00 90.38 154 ALA A O 1
ATOM 1207 N N . ARG A 1 155 ? -4.775 -4.716 14.217 1.00 91.69 155 ARG A N 1
ATOM 1208 C CA . ARG A 1 155 ? -4.471 -4.747 15.652 1.00 91.69 155 ARG A CA 1
ATOM 1209 C C . ARG A 1 155 ? -3.378 -3.752 16.036 1.00 91.69 155 ARG A C 1
ATOM 1211 O O . ARG A 1 155 ? -3.520 -3.059 17.037 1.00 91.69 155 ARG A O 1
ATOM 1218 N N . ASP A 1 156 ? -2.307 -3.691 15.253 1.00 89.38 156 ASP A N 1
ATOM 1219 C CA . ASP A 1 156 ? -1.121 -2.889 15.564 1.00 89.38 156 ASP A CA 1
ATOM 1220 C C . ASP A 1 156 ? -1.358 -1.386 15.351 1.00 89.38 156 ASP A C 1
ATOM 1222 O O . ASP A 1 156 ? -0.748 -0.566 16.031 1.00 89.38 156 ASP A O 1
ATOM 1226 N N . LEU A 1 157 ? -2.244 -1.011 14.421 1.00 87.06 157 LEU A N 1
ATOM 1227 C CA . LEU A 1 157 ? -2.593 0.387 14.139 1.00 87.06 157 LEU A CA 1
ATOM 1228 C C . LEU A 1 157 ? -3.665 0.953 15.086 1.00 87.06 157 LEU A C 1
ATOM 1230 O O . LEU A 1 157 ? -3.851 2.168 15.129 1.00 87.06 157 LEU A O 1
ATOM 1234 N N . GLU A 1 158 ? -4.374 0.094 15.822 1.00 82.56 158 GLU A N 1
ATOM 1235 C CA . GLU A 1 158 ? -5.396 0.479 16.808 1.00 82.56 158 GLU A CA 1
ATOM 1236 C C . GLU A 1 158 ? -4.873 0.501 18.262 1.00 82.56 158 GLU A C 1
ATOM 1238 O O . GLU A 1 158 ? -5.594 0.953 19.156 1.00 82.56 158 GLU A O 1
ATOM 1243 N N . ALA A 1 159 ? -3.645 0.021 18.499 1.00 69.69 159 ALA A N 1
ATOM 1244 C CA . ALA A 1 159 ? -2.988 -0.070 19.810 1.00 69.69 159 ALA A CA 1
ATOM 1245 C C . ALA A 1 159 ? -2.233 1.212 20.206 1.00 69.69 159 ALA A C 1
ATOM 1247 O O . ALA A 1 159 ? -2.265 1.545 21.416 1.00 69.69 159 ALA A O 1
#